Protein AF-A0A7X7JK73-F1 (afdb_monomer)

Mean predicted aligned error: 6.97 Å

Structure (mmCIF, N/CA/C/O backbone):
data_AF-A0A7X7JK73-F1
#
_entry.id   AF-A0A7X7JK73-F1
#
loop_
_atom_site.group_PDB
_atom_site.id
_atom_site.type_symbol
_atom_site.label_atom_id
_atom_site.label_alt_id
_atom_site.label_comp_id
_a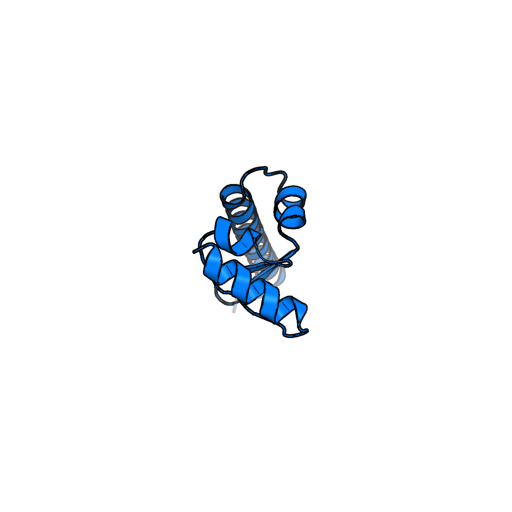tom_site.label_asym_id
_atom_site.label_entity_id
_atom_site.label_seq_id
_atom_site.pdbx_PDB_ins_code
_atom_site.Cartn_x
_atom_site.Cartn_y
_atom_site.Cartn_z
_atom_site.occupancy
_atom_site.B_iso_or_equiv
_atom_site.auth_seq_id
_atom_site.auth_comp_id
_atom_site.auth_asym_id
_atom_site.auth_atom_id
_atom_site.pdbx_PDB_model_num
ATOM 1 N N . ARG A 1 1 ? 20.703 -2.359 -2.442 1.00 70.88 1 ARG A N 1
ATOM 2 C CA . ARG A 1 1 ? 19.227 -2.530 -2.361 1.00 70.88 1 ARG A CA 1
ATOM 3 C C . ARG A 1 1 ? 18.543 -2.187 -3.682 1.00 70.88 1 ARG A C 1
ATOM 5 O O . ARG A 1 1 ? 17.638 -2.914 -4.054 1.00 70.88 1 ARG A O 1
ATOM 12 N N . GLU A 1 2 ? 18.954 -1.139 -4.401 1.00 79.19 2 GLU A N 1
ATOM 13 C CA . GLU A 1 2 ? 18.345 -0.786 -5.698 1.00 79.19 2 GLU A CA 1
ATOM 14 C C . GLU A 1 2 ? 18.508 -1.864 -6.778 1.00 79.19 2 GLU A C 1
ATOM 16 O O . GLU A 1 2 ? 17.530 -2.185 -7.442 1.00 79.19 2 GLU A O 1
ATOM 21 N N . GLU A 1 3 ? 19.680 -2.498 -6.881 1.00 87.88 3 GLU A N 1
ATOM 22 C CA . GLU A 1 3 ? 19.915 -3.603 -7.830 1.00 87.88 3 GLU A CA 1
ATOM 23 C C . GLU A 1 3 ? 18.911 -4.756 -7.664 1.00 87.88 3 GLU A C 1
ATOM 25 O O . GLU A 1 3 ? 18.374 -5.263 -8.645 1.00 87.88 3 GLU A O 1
ATOM 30 N N . LEU A 1 4 ? 18.584 -5.120 -6.418 1.00 91.19 4 LEU A N 1
ATOM 31 C CA . LEU A 1 4 ? 17.600 -6.164 -6.115 1.00 91.19 4 LEU A CA 1
ATOM 32 C C . LEU A 1 4 ? 16.201 -5.793 -6.624 1.00 91.19 4 LEU A C 1
ATOM 34 O O . LEU A 1 4 ? 15.507 -6.625 -7.200 1.00 91.19 4 LEU A O 1
ATOM 38 N N . TRP A 1 5 ? 15.799 -4.533 -6.450 1.00 91.62 5 TRP A N 1
ATOM 39 C CA . TRP A 1 5 ? 14.526 -4.044 -6.978 1.00 91.62 5 TRP A CA 1
ATOM 40 C C . TRP A 1 5 ? 14.492 -4.045 -8.506 1.00 91.62 5 TRP A C 1
ATOM 42 O O . TRP A 1 5 ? 13.429 -4.279 -9.077 1.00 91.62 5 TRP A O 1
ATOM 52 N N . GLY A 1 6 ? 15.635 -3.820 -9.160 1.00 93.25 6 GLY A N 1
ATOM 53 C CA . GLY A 1 6 ? 15.775 -3.991 -10.605 1.00 93.25 6 GLY A CA 1
ATOM 54 C C . GLY A 1 6 ? 15.496 -5.431 -11.040 1.00 93.25 6 GLY A C 1
ATOM 55 O O . GLY A 1 6 ? 14.721 -5.651 -11.966 1.00 93.25 6 GLY A O 1
ATOM 56 N N . VAL A 1 7 ? 16.040 -6.415 -10.315 1.00 95.00 7 VAL A N 1
ATOM 57 C CA . VAL A 1 7 ? 15.757 -7.839 -10.564 1.00 95.00 7 VAL A CA 1
ATOM 58 C C . VAL A 1 7 ? 14.275 -8.155 -10.356 1.00 95.00 7 VAL A C 1
ATOM 60 O O . VAL A 1 7 ? 13.668 -8.796 -11.208 1.00 95.00 7 VAL A O 1
ATOM 63 N N . PHE A 1 8 ? 13.663 -7.682 -9.266 1.00 94.94 8 PHE A N 1
ATOM 64 C CA . PHE A 1 8 ? 12.236 -7.912 -9.006 1.00 94.94 8 PHE A CA 1
ATOM 65 C C . PHE A 1 8 ? 11.339 -7.337 -10.102 1.00 94.94 8 PHE A C 1
ATOM 67 O O . PHE A 1 8 ? 10.412 -8.025 -10.527 1.00 94.94 8 PHE A O 1
ATOM 74 N N . ARG A 1 9 ? 11.643 -6.127 -10.599 1.00 94.69 9 ARG A N 1
ATOM 75 C CA . ARG A 1 9 ? 10.936 -5.556 -11.757 1.00 94.69 9 ARG A CA 1
ATOM 76 C C . ARG A 1 9 ? 11.115 -6.425 -12.993 1.00 94.69 9 ARG A C 1
ATOM 78 O O . ARG A 1 9 ? 10.121 -6.808 -13.585 1.00 94.69 9 ARG A O 1
ATOM 85 N N . GLY A 1 10 ? 12.342 -6.831 -13.319 1.00 96.25 10 GLY A N 1
ATOM 86 C CA . GLY A 1 10 ? 12.591 -7.671 -14.493 1.00 96.25 10 GLY A CA 1
ATOM 87 C C . GLY A 1 10 ? 11.825 -9.000 -14.470 1.00 96.25 10 GLY A C 1
ATOM 88 O O . GLY A 1 10 ? 11.307 -9.433 -15.496 1.00 96.25 10 GLY A O 1
ATOM 89 N N . VAL A 1 11 ? 11.705 -9.639 -13.301 1.00 96.38 11 VAL A N 1
ATOM 90 C CA . VAL A 1 11 ? 10.918 -10.876 -13.150 1.00 96.38 11 VAL A CA 1
ATOM 91 C C . VAL A 1 11 ? 9.412 -10.598 -13.259 1.00 96.38 11 VAL A C 1
ATOM 93 O O . VAL A 1 11 ? 8.701 -11.383 -13.886 1.00 96.38 11 VAL A O 1
ATOM 96 N N . ALA A 1 12 ? 8.926 -9.483 -12.703 1.00 95.88 12 ALA A N 1
ATOM 97 C CA . ALA A 1 12 ? 7.529 -9.065 -12.842 1.00 95.88 12 ALA A CA 1
ATOM 98 C C . ALA A 1 12 ? 7.162 -8.752 -14.304 1.00 95.88 12 ALA A C 1
ATOM 100 O O . ALA A 1 12 ? 6.162 -9.256 -14.813 1.00 95.88 12 ALA A O 1
ATOM 101 N N . ASP A 1 13 ? 8.013 -7.995 -15.000 1.00 96.00 13 ASP A N 1
ATOM 102 C CA . ASP A 1 13 ? 7.843 -7.599 -16.403 1.00 96.00 13 ASP A CA 1
ATOM 103 C C . ASP A 1 13 ? 7.862 -8.811 -17.349 1.00 96.00 13 ASP A C 1
ATOM 105 O O . ASP A 1 13 ? 7.221 -8.801 -18.400 1.00 96.00 13 ASP A O 1
ATOM 109 N N . ALA A 1 14 ? 8.540 -9.895 -16.956 1.00 97.44 14 ALA A N 1
ATOM 110 C CA . ALA A 1 14 ? 8.506 -11.181 -17.651 1.00 97.44 14 ALA A CA 1
ATOM 111 C C . ALA A 1 14 ? 7.196 -11.976 -17.433 1.00 97.44 14 ALA A C 1
ATOM 113 O O . ALA A 1 14 ? 7.062 -13.091 -17.940 1.00 97.44 14 ALA A O 1
ATOM 114 N N . GLY A 1 15 ? 6.227 -11.423 -16.695 1.00 96.56 15 GLY A N 1
ATOM 115 C CA . GLY A 1 15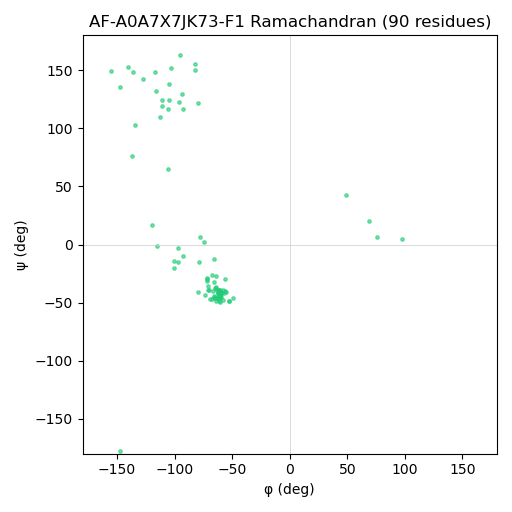 ? 4.888 -11.984 -16.491 1.00 96.56 15 GLY A CA 1
ATOM 116 C C . GLY A 1 15 ? 4.705 -12.781 -15.197 1.00 96.56 15 GLY A C 1
ATOM 117 O O . GLY A 1 15 ? 3.640 -13.363 -14.987 1.00 96.56 15 GLY A O 1
ATOM 118 N N . ALA A 1 16 ? 5.707 -12.828 -14.317 1.00 97.50 16 ALA A N 1
ATOM 119 C CA . ALA A 1 16 ? 5.562 -13.473 -13.016 1.00 97.50 16 ALA A CA 1
ATOM 120 C C . ALA A 1 16 ? 4.889 -12.540 -11.993 1.00 97.50 16 ALA A C 1
ATOM 122 O O . ALA A 1 16 ? 5.055 -11.326 -12.023 1.00 97.50 16 ALA A O 1
ATOM 123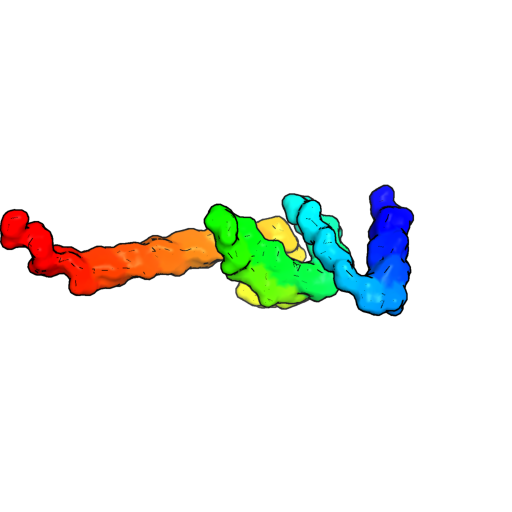 N N . THR A 1 17 ? 4.164 -13.108 -11.026 1.00 95.81 17 THR A N 1
ATOM 124 C CA . THR A 1 17 ? 3.652 -12.352 -9.869 1.00 95.81 17 THR A CA 1
ATOM 125 C C . THR A 1 17 ? 4.599 -12.516 -8.687 1.00 95.81 17 THR A C 1
ATOM 127 O O . THR A 1 17 ? 4.839 -13.639 -8.242 1.00 95.81 17 THR A O 1
ATOM 130 N N . LEU A 1 18 ? 5.116 -11.407 -8.156 1.00 95.31 18 LEU A N 1
ATOM 131 C CA . LEU A 1 18 ? 5.946 -11.398 -6.952 1.00 95.31 18 LEU A CA 1
ATOM 132 C C . LEU A 1 18 ? 5.151 -10.873 -5.758 1.00 95.31 18 LEU A C 1
ATOM 134 O O . LEU A 1 18 ? 4.449 -9.869 -5.856 1.00 95.31 18 LEU A O 1
ATOM 138 N N . ILE A 1 19 ? 5.318 -11.527 -4.609 1.00 95.19 19 ILE A N 1
ATOM 139 C CA . ILE A 1 19 ? 4.813 -11.046 -3.323 1.00 95.19 19 ILE A CA 1
ATOM 140 C C . ILE A 1 19 ? 6.016 -10.643 -2.478 1.00 95.19 19 ILE A C 1
ATOM 142 O O . ILE A 1 19 ? 6.869 -11.472 -2.163 1.00 95.19 19 ILE A O 1
ATOM 146 N N . VAL A 1 20 ? 6.066 -9.368 -2.101 1.00 94.31 20 VAL A N 1
ATOM 147 C CA . VAL A 1 20 ? 7.094 -8.818 -1.215 1.00 94.31 20 VAL A CA 1
ATOM 148 C C . VAL A 1 20 ? 6.436 -8.456 0.111 1.00 94.31 20 VAL A C 1
ATOM 150 O O . VAL A 1 20 ? 5.476 -7.692 0.143 1.00 94.31 20 VAL A O 1
ATOM 153 N N . SER A 1 21 ? 6.956 -9.008 1.206 1.00 93.19 21 SER A N 1
ATOM 154 C CA . SER A 1 21 ? 6.532 -8.669 2.565 1.00 93.19 21 SER A CA 1
ATOM 155 C C . SER A 1 21 ? 7.604 -7.808 3.219 1.00 93.19 21 SER A C 1
ATOM 157 O O . SER A 1 21 ? 8.721 -8.274 3.435 1.00 93.19 21 SER A O 1
ATOM 159 N N . SER A 1 22 ? 7.260 -6.570 3.562 1.00 91.75 22 SER A N 1
ATOM 160 C CA . SER A 1 22 ? 8.122 -5.663 4.319 1.00 91.75 22 SER A CA 1
ATOM 161 C C . SER A 1 22 ? 7.295 -4.865 5.324 1.00 91.75 22 SER A C 1
ATOM 163 O O . SER A 1 22 ? 6.105 -4.636 5.121 1.00 91.75 22 SER A O 1
ATOM 165 N N . HIS A 1 23 ? 7.937 -4.455 6.417 1.00 91.94 23 HIS A N 1
ATOM 166 C CA . HIS A 1 23 ? 7.385 -3.499 7.381 1.00 91.94 23 HIS A CA 1
ATOM 167 C C . HIS A 1 23 ? 7.886 -2.068 7.127 1.00 91.94 23 HIS A C 1
ATOM 169 O O . HIS A 1 23 ? 7.486 -1.150 7.832 1.00 91.94 23 HIS A O 1
ATOM 175 N N . VAL A 1 24 ? 8.775 -1.879 6.148 1.00 92.19 24 VAL A N 1
ATOM 176 C CA . VAL A 1 24 ? 9.326 -0.577 5.770 1.00 92.19 24 VAL A CA 1
ATOM 177 C C . VAL A 1 24 ? 8.467 -0.004 4.647 1.00 92.19 24 VAL A C 1
ATOM 179 O O . VAL A 1 24 ? 8.406 -0.585 3.561 1.00 92.19 24 VAL A O 1
ATOM 182 N N . MET A 1 25 ? 7.804 1.130 4.882 1.00 91.75 25 MET A N 1
ATOM 183 C CA . MET A 1 25 ? 6.885 1.704 3.893 1.00 91.75 25 MET A CA 1
ATOM 184 C C . MET A 1 25 ? 7.579 2.064 2.577 1.00 91.75 25 MET A C 1
ATOM 186 O O . MET A 1 25 ? 7.056 1.724 1.522 1.00 91.75 25 MET A O 1
ATOM 190 N N . ASP A 1 26 ? 8.799 2.599 2.604 1.00 91.44 26 ASP A N 1
ATOM 191 C CA . ASP A 1 26 ? 9.583 2.883 1.388 1.00 91.44 26 ASP A CA 1
ATOM 192 C C . ASP A 1 26 ? 9.807 1.665 0.480 1.00 91.44 26 ASP A C 1
ATOM 194 O O . ASP A 1 26 ? 9.970 1.799 -0.736 1.00 91.44 26 ASP A O 1
ATOM 198 N N . GLU A 1 27 ? 9.857 0.463 1.056 1.00 92.19 27 GLU A N 1
ATOM 199 C CA . GLU A 1 27 ? 9.958 -0.781 0.295 1.00 92.19 27 GLU A CA 1
ATOM 200 C C . GLU A 1 27 ? 8.592 -1.182 -0.263 1.00 92.19 27 GLU A C 1
ATOM 202 O O . GLU A 1 27 ? 8.495 -1.563 -1.428 1.00 92.19 27 GLU A O 1
ATOM 207 N N . ALA A 1 28 ? 7.531 -1.028 0.529 1.00 92.56 28 ALA A N 1
ATOM 208 C CA . ALA A 1 28 ? 6.165 -1.306 0.105 1.00 92.56 28 ALA A CA 1
ATOM 209 C C . ALA A 1 28 ? 5.722 -0.394 -1.055 1.00 92.56 28 ALA A C 1
ATOM 211 O O . ALA A 1 28 ? 5.149 -0.878 -2.026 1.00 92.56 28 ALA A O 1
ATOM 212 N N . LEU A 1 29 ? 6.054 0.901 -1.020 1.00 92.31 29 LEU A N 1
ATOM 213 C CA . LEU A 1 29 ? 5.682 1.881 -2.055 1.00 92.31 29 LEU A CA 1
ATOM 214 C C . LEU A 1 29 ? 6.338 1.628 -3.417 1.00 92.31 29 LEU A C 1
ATOM 216 O O . LEU A 1 29 ? 5.942 2.231 -4.412 1.00 92.31 29 LEU A O 1
ATOM 220 N N . ARG A 1 30 ? 7.342 0.747 -3.483 1.00 93.12 30 ARG A N 1
ATOM 221 C CA . ARG A 1 30 ? 7.925 0.291 -4.751 1.00 93.12 30 ARG A CA 1
ATOM 222 C C . ARG A 1 30 ? 7.042 -0.766 -5.430 1.00 93.12 30 ARG A C 1
ATOM 224 O O . ARG A 1 30 ? 7.239 -1.036 -6.610 1.00 93.12 30 ARG A O 1
ATOM 231 N N . CYS A 1 31 ? 6.087 -1.367 -4.734 1.00 95.06 31 CYS A N 1
ATOM 232 C CA . CYS A 1 31 ? 5.146 -2.315 -5.325 1.00 95.06 31 CYS A CA 1
ATOM 233 C C . CYS A 1 31 ? 3.983 -1.593 -6.020 1.00 95.06 31 CYS A C 1
ATOM 235 O O . CYS A 1 31 ? 3.599 -0.491 -5.637 1.00 95.06 31 CYS A O 1
ATOM 237 N N . ASP A 1 32 ? 3.361 -2.253 -6.996 1.00 95.38 32 ASP A N 1
ATOM 238 C CA . ASP A 1 32 ? 2.204 -1.699 -7.717 1.00 95.38 32 ASP A CA 1
ATOM 239 C C . ASP A 1 32 ? 0.938 -1.673 -6.848 1.00 95.38 32 ASP A C 1
ATOM 241 O O . ASP A 1 32 ? 0.068 -0.809 -6.985 1.00 95.38 32 ASP A O 1
ATOM 245 N N . ARG A 1 33 ? 0.833 -2.645 -5.934 1.00 96.25 33 ARG A N 1
ATOM 246 C CA . ARG A 1 33 ? -0.288 -2.817 -5.007 1.00 96.25 33 ARG A CA 1
ATOM 247 C C . ARG A 1 33 ? 0.212 -3.128 -3.607 1.00 96.25 33 ARG A C 1
ATOM 249 O O . ARG A 1 33 ? 1.228 -3.794 -3.426 1.00 96.25 33 ARG A O 1
ATOM 256 N N . LEU A 1 34 ? -0.557 -2.674 -2.627 1.00 96.88 34 LEU A N 1
ATOM 257 C CA . LEU A 1 34 ? -0.306 -2.834 -1.206 1.00 96.88 34 LEU A CA 1
ATOM 258 C C . LEU A 1 34 ? -1.406 -3.686 -0.581 1.00 96.88 34 LEU A C 1
ATOM 260 O O . LEU A 1 34 ? -2.595 -3.417 -0.774 1.00 96.88 34 LEU A O 1
ATOM 264 N N . LEU A 1 35 ? -0.994 -4.672 0.210 1.00 96.00 35 LEU A N 1
ATOM 265 C CA . LEU A 1 35 ? -1.853 -5.387 1.146 1.00 96.00 35 LEU A CA 1
ATOM 266 C C . LEU A 1 35 ? -1.395 -5.029 2.555 1.00 96.00 35 LEU A C 1
ATOM 268 O O . LEU A 1 35 ? -0.315 -5.431 2.982 1.00 96.00 35 LEU A O 1
ATOM 272 N N . LEU A 1 36 ? -2.209 -4.256 3.268 1.00 94.44 36 LEU A N 1
ATOM 273 C CA . LEU A 1 36 ? -1.932 -3.887 4.651 1.00 94.44 36 LEU A CA 1
ATOM 274 C C . LEU A 1 36 ? -2.632 -4.874 5.569 1.00 94.44 36 LEU A C 1
ATOM 276 O O . LEU A 1 36 ? -3.827 -5.139 5.416 1.00 94.44 36 LEU A O 1
ATOM 280 N N . MET A 1 37 ? -1.883 -5.422 6.521 1.00 92.62 37 MET A N 1
ATOM 281 C CA . MET A 1 37 ? -2.369 -6.468 7.408 1.00 92.62 37 MET A CA 1
ATOM 282 C C . MET A 1 37 ? -2.147 -6.128 8.875 1.00 92.62 37 MET A C 1
ATOM 284 O O . MET A 1 37 ? -1.107 -5.599 9.261 1.00 92.62 37 MET A O 1
ATOM 288 N N . ARG A 1 38 ? -3.117 -6.506 9.710 1.00 90.00 38 ARG A N 1
ATOM 289 C CA . ARG A 1 38 ? -3.039 -6.399 11.167 1.00 90.00 38 ARG A CA 1
ATOM 290 C C . ARG A 1 38 ? -3.801 -7.543 11.816 1.00 90.00 38 ARG A C 1
ATOM 292 O O . ARG A 1 38 ? -4.909 -7.871 11.403 1.00 90.00 38 ARG A O 1
ATOM 299 N N . ALA A 1 39 ? -3.203 -8.151 12.841 1.00 90.44 39 ALA A N 1
ATOM 300 C CA . ALA A 1 39 ? -3.808 -9.253 13.597 1.00 90.44 39 ALA A CA 1
ATOM 301 C C . ALA A 1 39 ? -4.374 -10.378 12.698 1.00 90.44 39 ALA A C 1
ATOM 303 O O . ALA A 1 39 ? -5.479 -10.868 12.920 1.00 90.44 39 ALA A O 1
ATOM 304 N N . GLY A 1 40 ? -3.631 -10.751 11.648 1.00 90.50 40 GLY A N 1
ATOM 305 C CA . GLY A 1 40 ? -4.019 -11.814 10.712 1.00 90.50 40 GLY A CA 1
ATOM 306 C C . GLY A 1 40 ? -5.115 -11.442 9.707 1.00 90.50 40 GLY A C 1
ATOM 307 O O . GLY A 1 40 ? -5.563 -12.312 8.967 1.00 90.50 40 GLY A O 1
ATOM 308 N N . ARG A 1 41 ? -5.546 -10.178 9.649 1.00 90.50 41 ARG A N 1
ATOM 309 C CA . ARG A 1 41 ? -6.567 -9.692 8.711 1.00 90.50 41 ARG A CA 1
ATOM 310 C C . ARG A 1 41 ? -5.988 -8.657 7.761 1.00 90.50 41 A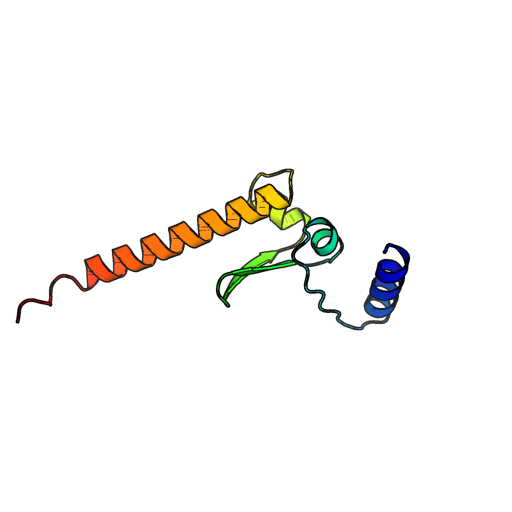RG A C 1
ATOM 312 O O . ARG A 1 41 ? -5.108 -7.892 8.148 1.00 90.50 41 ARG A O 1
ATOM 319 N N . ILE A 1 42 ? -6.514 -8.617 6.541 1.00 93.19 42 ILE A N 1
ATOM 320 C CA . ILE A 1 42 ? -6.251 -7.538 5.587 1.00 93.19 42 ILE A CA 1
ATOM 321 C C . ILE A 1 42 ? -7.148 -6.364 5.969 1.00 93.19 42 ILE A C 1
ATOM 323 O O . ILE A 1 42 ? -8.367 -6.514 6.020 1.00 93.19 42 ILE A O 1
ATOM 327 N N . ILE A 1 43 ? -6.532 -5.221 6.250 1.00 94.19 43 ILE A N 1
ATOM 328 C CA . ILE A 1 43 ? -7.225 -3.981 6.621 1.00 94.19 43 ILE A CA 1
ATOM 329 C C . ILE A 1 43 ? -7.326 -3.012 5.440 1.00 94.19 43 ILE A C 1
ATOM 331 O O . ILE A 1 43 ? -8.189 -2.143 5.433 1.00 94.19 43 ILE A O 1
ATOM 335 N N . ALA A 1 44 ? -6.474 -3.172 4.422 1.00 94.25 44 ALA A N 1
ATOM 336 C CA . ALA A 1 44 ? -6.583 -2.429 3.173 1.00 94.25 44 ALA A CA 1
ATOM 337 C C . ALA A 1 44 ? -5.930 -3.174 2.005 1.00 94.25 44 ALA A C 1
ATOM 339 O O . ALA A 1 44 ? -4.931 -3.879 2.167 1.00 94.25 44 ALA A O 1
ATOM 340 N N . HIS A 1 45 ? -6.488 -2.955 0.816 1.00 96.25 45 HIS A N 1
ATOM 341 C CA . HIS A 1 45 ? -5.941 -3.397 -0.459 1.00 96.25 45 HIS A CA 1
ATOM 342 C C . HIS A 1 45 ? -6.020 -2.241 -1.454 1.00 96.25 45 HIS A C 1
ATOM 344 O O . HIS A 1 45 ? -7.091 -1.937 -1.974 1.00 96.25 45 HIS A O 1
ATOM 350 N N . THR A 1 46 ? -4.897 -1.577 -1.699 1.00 96.69 46 THR A N 1
ATOM 351 C CA . THR A 1 46 ? -4.865 -0.310 -2.445 1.00 96.69 46 THR A CA 1
ATOM 352 C C . THR A 1 46 ? -3.572 -0.184 -3.254 1.00 96.69 46 THR A C 1
ATOM 354 O O . THR A 1 46 ? -2.768 -1.116 -3.294 1.00 96.69 46 THR A O 1
ATOM 357 N N . THR A 1 47 ? -3.377 0.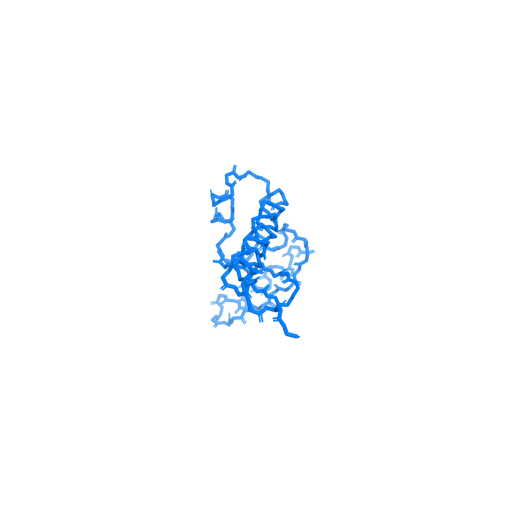930 -3.950 1.00 97.44 47 THR A N 1
ATOM 358 C CA . THR A 1 47 ? -2.088 1.303 -4.555 1.00 97.44 47 THR A CA 1
ATOM 359 C C . THR A 1 47 ? -1.327 2.235 -3.607 1.00 97.44 47 THR A C 1
ATOM 361 O O . THR A 1 47 ? -1.946 2.826 -2.722 1.00 97.44 47 THR A O 1
ATOM 364 N N . PRO A 1 48 ? -0.010 2.435 -3.783 1.00 96.38 48 PRO A N 1
ATOM 365 C CA . PRO A 1 48 ? 0.737 3.450 -3.035 1.00 96.38 48 PRO A CA 1
ATOM 366 C C . PRO A 1 48 ? 0.071 4.833 -3.040 1.00 96.38 48 PRO A C 1
ATOM 368 O O . PRO A 1 48 ? -0.098 5.452 -1.994 1.00 96.38 48 PRO A O 1
ATOM 371 N N . ASN A 1 49 ? -0.383 5.293 -4.209 1.00 96.50 49 ASN A N 1
ATOM 372 C CA . ASN A 1 49 ? -1.073 6.577 -4.327 1.00 96.50 49 ASN A CA 1
ATOM 373 C C . ASN A 1 49 ? -2.484 6.549 -3.711 1.00 96.50 49 ASN A C 1
ATOM 375 O O . ASN A 1 49 ? -2.926 7.529 -3.111 1.00 96.50 49 ASN A O 1
ATOM 379 N N . GLY A 1 50 ? -3.186 5.419 -3.835 1.00 97.12 50 GLY A N 1
ATOM 380 C CA . GLY A 1 50 ? -4.487 5.214 -3.203 1.00 97.12 50 GLY A CA 1
ATOM 381 C C . GLY A 1 50 ? -4.397 5.309 -1.681 1.00 97.12 50 GLY A C 1
ATOM 382 O O . GLY A 1 50 ? -5.171 6.040 -1.082 1.00 97.12 50 GLY A O 1
ATOM 383 N N . LEU A 1 51 ? -3.382 4.694 -1.063 1.00 96.31 51 LEU A N 1
ATOM 384 C CA . LEU A 1 51 ? -3.129 4.789 0.379 1.00 96.31 51 LEU A CA 1
ATOM 385 C C . LEU A 1 51 ? -3.048 6.247 0.862 1.00 96.31 51 LEU A C 1
ATOM 387 O O . LEU A 1 51 ? -3.694 6.611 1.845 1.00 96.31 51 LEU A O 1
ATOM 391 N N . LEU A 1 52 ? -2.273 7.081 0.168 1.00 96.19 52 LEU A N 1
ATOM 392 C CA . LEU A 1 52 ? -2.108 8.497 0.507 1.00 96.19 52 LEU A CA 1
ATOM 393 C C . LEU A 1 52 ? -3.416 9.277 0.316 1.00 96.19 52 LEU A C 1
ATOM 395 O O . LEU A 1 52 ? -3.844 10.018 1.200 1.00 96.19 52 LEU A O 1
ATOM 399 N N . THR A 1 53 ? -4.094 9.049 -0.809 1.00 96.69 53 THR A N 1
ATOM 400 C CA . THR A 1 53 ? -5.349 9.734 -1.148 1.00 96.69 53 THR A CA 1
ATOM 401 C C . THR A 1 53 ? -6.475 9.383 -0.170 1.00 96.69 53 THR A C 1
ATOM 403 O O . THR A 1 53 ? -7.141 10.278 0.346 1.00 96.69 53 THR A O 1
ATOM 406 N N . ASP A 1 54 ? -6.650 8.100 0.153 1.00 94.38 54 ASP A N 1
ATOM 407 C CA . ASP A 1 54 ? -7.724 7.591 1.021 1.00 94.38 54 ASP A CA 1
ATOM 408 C C . ASP A 1 54 ? -7.569 8.048 2.482 1.00 94.38 54 ASP A C 1
ATOM 410 O O . ASP A 1 54 ? -8.535 8.131 3.255 1.00 94.38 54 ASP A O 1
ATOM 414 N N . THR A 1 55 ? -6.333 8.323 2.891 1.00 95.56 55 THR A N 1
ATOM 415 C CA . THR A 1 55 ? -5.996 8.778 4.245 1.00 95.56 55 THR A CA 1
ATOM 416 C C . THR A 1 55 ? -5.859 10.293 4.337 1.00 95.56 55 THR A C 1
ATOM 418 O O . THR A 1 55 ? -5.903 10.823 5.444 1.00 95.56 55 THR A O 1
ATOM 421 N N . GLY A 1 56 ? -5.742 10.992 3.202 1.00 96.25 56 GLY A N 1
ATOM 422 C CA . GLY A 1 56 ? -5.457 12.426 3.149 1.00 96.25 56 GLY A CA 1
ATOM 423 C C . GLY A 1 56 ? -4.039 12.776 3.611 1.00 96.25 56 GLY A C 1
ATOM 424 O O . GLY A 1 56 ? -3.785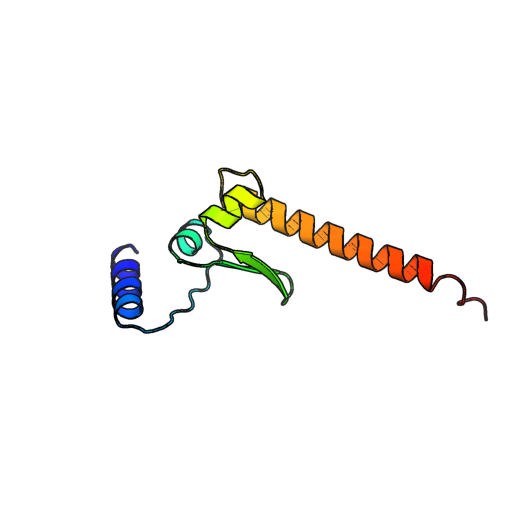 13.913 4.001 1.00 96.25 56 GLY A O 1
ATOM 425 N N . GLN A 1 57 ? -3.125 11.803 3.609 1.00 97.00 57 GLN A N 1
ATOM 426 C CA . GLN A 1 57 ? -1.759 11.960 4.094 1.00 97.00 57 GLN A CA 1
ATOM 427 C C . GLN A 1 57 ? -0.773 12.104 2.934 1.00 97.00 57 GLN A C 1
ATOM 429 O O . GLN A 1 57 ? -0.971 11.563 1.853 1.00 97.00 57 GLN A O 1
ATOM 434 N N . THR A 1 58 ? 0.337 12.793 3.184 1.00 95.38 58 THR A N 1
ATOM 435 C CA . THR A 1 58 ? 1.489 12.850 2.267 1.00 95.38 58 THR A CA 1
ATOM 436 C C . THR A 1 58 ? 2.624 11.922 2.692 1.00 95.38 58 THR A C 1
ATOM 438 O O . THR A 1 58 ? 3.542 11.683 1.916 1.00 95.38 58 THR A O 1
ATOM 441 N N . ASP A 1 59 ? 2.569 11.438 3.933 1.00 95.62 59 ASP A N 1
ATOM 442 C CA . ASP A 1 59 ? 3.552 10.547 4.531 1.00 95.62 59 ASP A CA 1
ATOM 443 C C . ASP A 1 59 ? 2.987 9.112 4.611 1.00 95.62 59 ASP A C 1
ATOM 445 O O . ASP A 1 59 ? 1.905 8.921 5.177 1.00 95.62 59 ASP A O 1
ATOM 449 N N . PRO A 1 60 ? 3.673 8.111 4.039 1.00 93.69 60 PRO A N 1
ATOM 450 C CA . PRO A 1 60 ? 3.232 6.715 4.018 1.00 93.69 60 PRO A CA 1
ATOM 451 C C . PRO A 1 60 ? 3.057 6.093 5.406 1.00 93.69 60 PRO A C 1
ATOM 453 O O . PRO A 1 60 ? 2.086 5.368 5.632 1.00 93.69 60 PRO A O 1
ATOM 456 N N . ASP A 1 61 ? 3.967 6.381 6.338 1.00 94.69 61 ASP A N 1
ATOM 457 C CA . ASP A 1 61 ? 3.883 5.877 7.708 1.00 94.69 61 ASP A CA 1
ATOM 458 C C . ASP A 1 61 ? 2.661 6.468 8.424 1.00 94.69 61 ASP A C 1
ATOM 460 O O . ASP A 1 61 ? 1.866 5.731 9.016 1.00 94.69 61 ASP A O 1
ATOM 464 N N . ALA A 1 62 ? 2.424 7.775 8.286 1.00 96.31 62 ALA A N 1
ATOM 465 C CA . ALA A 1 62 ? 1.210 8.421 8.777 1.00 96.31 62 ALA A CA 1
ATOM 466 C C . ALA A 1 62 ? -0.063 7.840 8.137 1.00 96.31 62 ALA A C 1
ATOM 468 O O . ALA A 1 62 ? -1.046 7.592 8.837 1.00 96.31 62 ALA A O 1
ATOM 469 N N . ALA A 1 63 ? -0.054 7.578 6.826 1.00 95.56 63 ALA A N 1
ATOM 470 C CA . ALA A 1 63 ? -1.178 6.955 6.127 1.00 95.56 63 ALA A CA 1
ATOM 471 C C . ALA A 1 63 ? -1.499 5.565 6.698 1.00 95.56 63 ALA A C 1
ATOM 473 O O . ALA A 1 63 ? -2.658 5.250 6.988 1.00 95.56 63 ALA A O 1
ATOM 474 N N . PHE A 1 64 ? -0.470 4.744 6.926 1.00 93.19 64 PHE A N 1
ATOM 475 C CA . PHE A 1 64 ? -0.625 3.435 7.553 1.00 93.19 64 PHE A CA 1
ATOM 476 C C . PHE A 1 64 ? -1.209 3.541 8.969 1.00 93.19 64 PHE A C 1
ATOM 478 O O . PHE A 1 64 ? -2.164 2.830 9.292 1.00 93.19 64 PHE A O 1
ATOM 485 N N . LEU A 1 65 ? -0.696 4.455 9.800 1.00 94.69 65 LEU A N 1
ATOM 486 C CA . LEU A 1 65 ? -1.209 4.679 11.155 1.00 94.69 65 LEU A CA 1
ATOM 487 C C . LEU A 1 65 ? -2.683 5.109 11.153 1.00 94.69 65 LEU A C 1
ATOM 489 O O . LEU A 1 65 ? -3.467 4.587 11.950 1.00 94.69 65 LEU A O 1
ATOM 493 N N . THR A 1 66 ? -3.087 5.984 10.227 1.00 96.25 66 THR A N 1
ATOM 494 C CA . THR A 1 66 ? -4.492 6.383 10.058 1.00 96.25 66 THR A CA 1
ATOM 495 C C . THR A 1 66 ? -5.383 5.181 9.738 1.00 96.25 66 THR A C 1
ATOM 497 O O . THR A 1 66 ? -6.459 5.047 10.321 1.00 96.25 66 THR A O 1
ATOM 500 N N . LEU A 1 67 ? -4.950 4.262 8.868 1.00 94.00 67 LEU A N 1
ATOM 501 C CA . LEU A 1 67 ? -5.717 3.041 8.582 1.00 94.00 67 LEU A CA 1
ATOM 502 C C . LEU A 1 67 ? -5.802 2.096 9.782 1.00 94.00 67 LEU A C 1
ATOM 504 O O . LEU A 1 67 ? -6.862 1.529 10.041 1.00 94.00 67 LEU A O 1
ATOM 508 N N . VAL A 1 68 ? -4.713 1.942 10.538 1.00 92.56 68 VAL A N 1
ATOM 509 C CA . VAL A 1 68 ? -4.703 1.127 11.762 1.00 92.56 68 VAL A CA 1
ATOM 510 C C . VAL A 1 68 ? -5.683 1.676 12.802 1.00 92.56 68 VAL A C 1
ATOM 512 O O . VAL A 1 68 ? -6.359 0.892 13.477 1.00 92.56 68 VAL A O 1
ATOM 515 N N . GLN A 1 69 ? -5.771 3.002 12.923 1.00 93.06 69 GLN A N 1
ATOM 516 C CA . GLN A 1 69 ? -6.711 3.663 13.822 1.00 93.06 69 GLN A CA 1
ATOM 517 C C . GLN A 1 69 ? -8.165 3.460 13.369 1.00 93.06 69 GLN A C 1
ATOM 519 O O . GLN A 1 69 ? -8.988 3.044 14.183 1.00 93.06 69 GLN A O 1
ATOM 524 N N . ARG A 1 70 ? -8.463 3.648 12.074 1.00 93.06 70 ARG A N 1
ATOM 525 C CA . ARG A 1 70 ? -9.800 3.397 11.500 1.00 93.06 70 ARG A CA 1
ATOM 526 C C . ARG A 1 70 ? -10.259 1.946 11.713 1.00 93.06 70 ARG A C 1
ATOM 528 O O . ARG A 1 70 ? -11.338 1.725 12.249 1.00 93.06 70 ARG A O 1
ATOM 535 N N . ASP A 1 71 ? -9.405 0.957 11.414 1.00 92.00 71 ASP A N 1
ATOM 536 C CA . ASP A 1 71 ? -9.701 -0.468 11.675 1.00 92.00 71 ASP A CA 1
ATOM 537 C C . ASP A 1 71 ? -10.000 -0.716 13.164 1.00 92.00 71 ASP A C 1
ATOM 539 O O . ASP A 1 71 ? -10.935 -1.437 13.514 1.00 92.00 71 ASP A O 1
ATOM 543 N N . ALA A 1 72 ? -9.235 -0.099 14.072 1.00 88.38 72 ALA A N 1
ATOM 544 C CA . ALA A 1 72 ? -9.469 -0.253 15.506 1.00 88.38 72 ALA A CA 1
ATOM 545 C C . ALA A 1 72 ? -10.851 0.271 15.940 1.00 88.38 72 ALA A C 1
ATOM 547 O O . ALA A 1 72 ? -11.490 -0.357 16.790 1.00 88.38 72 ALA A O 1
ATOM 548 N N . GLU A 1 73 ? -11.301 1.391 15.375 1.00 88.00 73 GLU A N 1
ATOM 549 C CA . GLU A 1 73 ? -12.594 2.021 15.664 1.00 88.00 73 GLU A CA 1
ATOM 550 C C . GLU A 1 73 ? -13.762 1.182 15.133 1.00 88.00 73 GLU A C 1
ATOM 552 O O . GLU A 1 73 ? -14.676 0.858 15.899 1.00 88.00 73 GLU A O 1
ATOM 557 N N . ASP A 1 74 ? -13.677 0.708 13.888 1.00 83.81 74 ASP A N 1
ATOM 558 C CA . ASP A 1 74 ? -14.689 -0.158 13.268 1.00 83.81 74 ASP A CA 1
ATOM 559 C C . ASP A 1 74 ? -14.933 -1.436 14.094 1.00 83.81 74 ASP A C 1
ATOM 561 O O . ASP A 1 74 ? -16.072 -1.871 14.319 1.00 83.81 74 ASP A O 1
ATOM 565 N N . HIS A 1 75 ? -13.863 -2.027 14.637 1.00 79.69 75 HIS A N 1
ATOM 566 C CA . HIS A 1 75 ? -13.960 -3.207 15.499 1.00 79.69 75 HIS A CA 1
ATOM 567 C C . HIS A 1 75 ? -14.540 -2.938 16.885 1.00 79.69 75 HIS A C 1
ATOM 569 O O . HIS A 1 75 ? -15.106 -3.855 17.497 1.00 79.69 75 HIS A O 1
ATOM 575 N N . GLN A 1 76 ? -14.371 -1.730 17.419 1.00 77.69 76 GLN A N 1
ATOM 576 C CA . GLN A 1 76 ? -15.014 -1.341 18.671 1.00 77.69 76 GLN A CA 1
ATOM 577 C C . GLN A 1 76 ? -16.503 -1.100 18.452 1.00 77.69 76 GLN A C 1
ATOM 579 O O . GLN A 1 76 ? -17.308 -1.597 19.242 1.00 77.69 76 GLN A O 1
ATOM 584 N N . GLN A 1 77 ? -16.862 -0.414 17.366 1.00 75.50 77 GLN A N 1
ATOM 585 C CA . GLN A 1 77 ? -18.248 -0.145 17.002 1.00 75.50 77 GLN A CA 1
ATOM 586 C C . GLN A 1 77 ? -19.018 -1.448 16.780 1.00 75.50 77 GLN A C 1
ATOM 588 O O . GLN A 1 77 ? -20.027 -1.686 17.442 1.00 75.50 77 GLN A O 1
ATOM 593 N N . THR A 1 78 ? -18.465 -2.361 15.977 1.00 76.69 78 THR A N 1
ATOM 594 C CA . THR A 1 78 ? -19.053 -3.688 15.744 1.00 76.69 78 THR A CA 1
ATOM 595 C C . THR A 1 78 ? -19.337 -4.407 17.069 1.00 76.69 78 THR A C 1
ATOM 597 O O . THR A 1 78 ? -20.451 -4.873 17.305 1.00 76.69 78 THR A O 1
ATOM 600 N N . ARG A 1 79 ? -18.362 -4.454 17.992 1.00 76.00 79 ARG A N 1
ATOM 601 C CA . ARG A 1 79 ? -18.533 -5.108 19.303 1.00 76.00 79 ARG A CA 1
ATOM 602 C C . ARG A 1 79 ? -19.591 -4.441 20.185 1.00 76.00 79 ARG A C 1
ATOM 604 O O . ARG A 1 79 ? -20.315 -5.158 20.878 1.00 76.00 79 ARG A O 1
ATOM 611 N N . ARG A 1 80 ? -19.679 -3.107 20.180 1.00 75.25 80 ARG A N 1
ATOM 612 C CA . ARG A 1 80 ? -20.701 -2.360 20.933 1.00 75.25 80 ARG A CA 1
ATOM 613 C C . ARG A 1 80 ? -22.099 -2.670 20.413 1.00 75.25 80 ARG A C 1
ATOM 615 O O . ARG A 1 80 ? -22.941 -3.083 21.200 1.00 75.25 8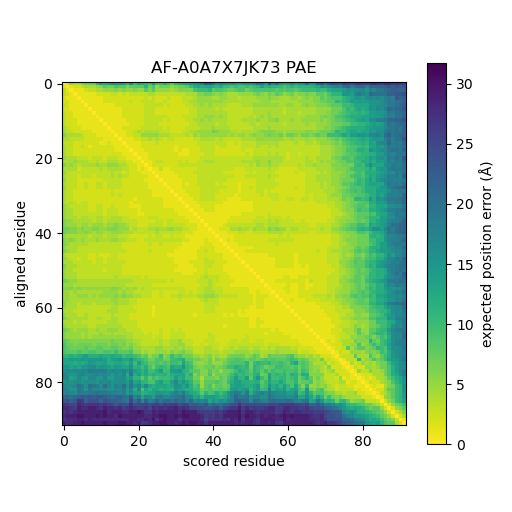0 ARG A O 1
ATOM 622 N N . GLU A 1 81 ? -22.306 -2.608 19.102 1.00 77.62 81 GLU A N 1
ATOM 623 C CA . GLU A 1 81 ? -23.614 -2.893 18.509 1.00 77.62 81 GLU A CA 1
ATOM 624 C C . GLU A 1 81 ? -24.063 -4.348 18.727 1.00 77.62 81 GLU A C 1
ATOM 626 O O . GLU A 1 81 ? -25.246 -4.612 18.931 1.00 77.62 81 GLU A O 1
ATOM 631 N N . TYR A 1 82 ? -23.142 -5.322 18.700 1.00 71.19 82 TYR A N 1
ATOM 632 C CA . TYR A 1 82 ? -23.476 -6.708 19.061 1.00 71.19 82 TYR A CA 1
ATOM 633 C C . TYR A 1 82 ? -23.940 -6.817 20.516 1.00 71.19 82 TYR A C 1
ATOM 635 O O . TYR A 1 82 ? -24.944 -7.482 20.780 1.00 71.19 82 TYR A O 1
ATOM 643 N N . ARG A 1 83 ? -23.245 -6.146 21.445 1.00 77.44 83 ARG A N 1
ATOM 644 C CA . ARG A 1 83 ? -23.609 -6.116 22.867 1.00 77.44 83 AR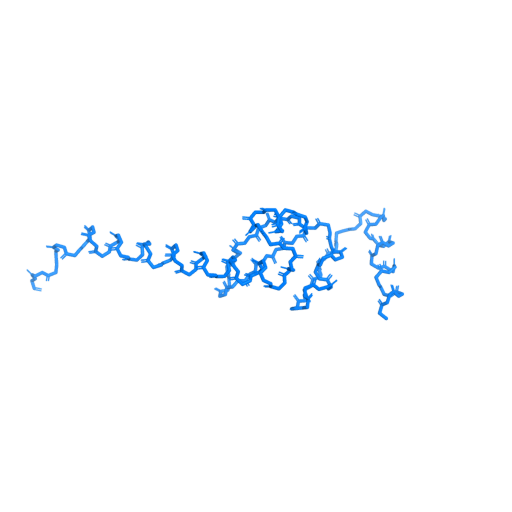G A CA 1
ATOM 645 C C . ARG A 1 83 ? -24.945 -5.414 23.105 1.00 77.44 83 ARG A C 1
ATOM 647 O O . ARG A 1 83 ? -25.700 -5.866 23.950 1.00 77.44 83 ARG A O 1
ATOM 654 N N . GLU A 1 84 ? -25.251 -4.349 22.377 1.00 78.38 84 GLU A N 1
ATOM 655 C CA . GLU A 1 84 ? -26.533 -3.639 22.486 1.00 78.38 84 GLU A CA 1
ATOM 656 C C . GLU A 1 84 ? -27.694 -4.472 21.930 1.00 78.38 84 GLU A C 1
ATOM 658 O O . GLU A 1 84 ? -28.757 -4.526 22.540 1.00 78.38 84 GLU A O 1
ATOM 663 N N . ARG A 1 85 ? -27.474 -5.193 20.822 1.00 75.38 85 ARG A N 1
ATOM 664 C CA . ARG A 1 85 ? -28.487 -6.069 20.209 1.00 75.38 85 ARG A CA 1
ATOM 665 C C . ARG A 1 85 ? -28.767 -7.351 21.004 1.00 75.38 85 ARG A C 1
ATOM 667 O O . ARG A 1 85 ? -29.883 -7.846 20.940 1.00 75.38 85 ARG A O 1
ATOM 674 N N . HIS A 1 86 ? -27.786 -7.878 21.743 1.00 69.19 86 HIS A N 1
ATOM 675 C CA . HIS A 1 86 ? -27.904 -9.159 22.471 1.00 69.19 86 HIS A CA 1
ATOM 676 C C . HIS A 1 86 ? -27.819 -9.020 24.003 1.00 69.19 86 HIS A C 1
ATOM 678 O O . HIS A 1 86 ? -27.937 -10.003 24.727 1.00 69.19 86 HIS A O 1
ATOM 684 N N . GLY A 1 87 ? -27.621 -7.810 24.528 1.00 59.72 87 GLY A N 1
ATOM 685 C CA . GLY A 1 87 ? -27.483 -7.535 25.962 1.00 59.72 87 GLY A CA 1
ATOM 686 C C . GLY A 1 87 ? -28.795 -7.524 26.751 1.00 59.72 87 GLY A C 1
ATOM 687 O O . GLY A 1 87 ? -28.770 -7.168 27.926 1.00 59.72 87 GLY A O 1
ATOM 688 N N . GLY A 1 88 ? -29.920 -7.892 26.127 1.00 57.53 88 GLY A N 1
ATOM 689 C CA . GLY A 1 88 ? -31.239 -7.982 26.761 1.00 57.53 88 GLY A CA 1
ATOM 690 C C . GLY A 1 88 ? -31.618 -9.360 27.325 1.00 57.53 88 GLY A C 1
ATOM 691 O O . GLY A 1 88 ? -32.606 -9.437 28.044 1.00 57.53 88 GLY A O 1
ATOM 692 N N . GLU A 1 89 ? -30.867 -10.435 27.048 1.00 53.19 89 GLU A N 1
ATOM 693 C CA . GLU A 1 89 ? -31.287 -11.816 27.389 1.00 53.19 89 GLU A CA 1
ATOM 694 C C . GLU A 1 89 ? -30.357 -12.575 28.354 1.00 53.19 89 GLU A C 1
ATOM 696 O O . GLU A 1 89 ? -30.471 -13.787 28.509 1.00 53.19 89 GLU A O 1
ATOM 701 N N . ALA A 1 90 ? -29.471 -11.888 29.077 1.00 51.84 90 ALA A N 1
ATOM 702 C CA . ALA A 1 90 ? -28.709 -12.503 30.170 1.00 51.84 90 ALA A CA 1
ATOM 703 C C . ALA A 1 90 ? -29.247 -12.049 31.537 1.00 51.84 90 ALA A C 1
ATOM 705 O O . ALA A 1 90 ? -28.589 -11.340 32.297 1.00 51.84 90 ALA A O 1
ATOM 706 N N . SER A 1 91 ? -30.483 -12.438 31.834 1.00 50.47 91 SER A N 1
ATOM 707 C CA . SER A 1 91 ? -30.992 -12.552 33.204 1.00 50.47 91 SER A CA 1
ATOM 708 C C . SER A 1 91 ? -31.792 -13.843 33.314 1.00 50.47 91 SER A C 1
ATOM 710 O O . SER A 1 91 ? -33.018 -13.813 33.293 1.00 50.47 91 SER A O 1
ATOM 712 N N . VAL A 1 92 ? -31.076 -14.967 33.397 1.00 42.12 92 VAL A N 1
ATOM 713 C CA . VAL A 1 92 ? -31.518 -16.211 34.047 1.00 42.12 92 VAL A CA 1
ATOM 714 C C . VAL A 1 92 ? -30.311 -16.811 34.751 1.00 42.12 92 VAL A C 1
ATOM 716 O O . VAL A 1 92 ? -29.246 -16.885 34.097 1.00 42.12 92 VAL A O 1
#

Secondary structure (DSSP, 8-state):
-HHHHHHHHHHHHTT-------S-HHHHTTSSSEEEEETTEEEEEE-HHHHHHHHT-SSHHHHHHHHHHHHHHHHHHHHHHHHHHHTTS---

Solvent-accessible surface area (backbone atoms only — not comparable to full-atom values): 5704 Å² total; per-residue (Å²): 114,68,70,58,53,51,51,53,47,54,47,37,76,72,71,48,88,82,88,84,88,72,94,49,56,81,65,49,57,73,40,81,58,41,79,43,72,56,97,95,37,79,79,46,78,42,32,52,68,48,46,25,61,80,56,74,34,94,46,65,66,61,19,51,51,51,50,54,51,52,55,53,50,56,57,50,51,54,54,49,54,52,46,67,74,58,65,83,75,87,84,127

Nearest PDB structures (foldseek):
  1vpl-assembly1_A-2  TM=8.709E-01  e=3.377E-01  Thermotoga maritima MSB8
  7vls-assembly1_A  TM=7.176E-01  e=2.337E+00  Rattus norvegicus
  7s5v-assembly1_E  TM=7.067E-01  e=3.984E+00  Homo sapiens
  7y1k-assembly1_A  TM=7.313E-01  e=6.354E+00  Rattus norvegicus

Sequence (92 aa):
REELWGVFRGVADAGATLIVSSHVMD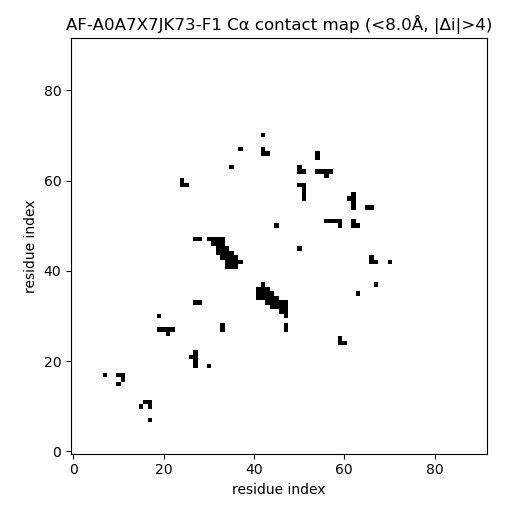EALRCDRLLLMRAGRIIAHTTPNGLLTDTGQTDPDAAFLTLVQRDAEDHQQTRREYRERHGGEASV

Foldseek 3Di:
DVVVLVVVVVVVVVPDDDDDDDPDQVVQLSDQWDFDDDPHDGLDIGHSVRLCVVQVHPDRVSSNVSSVVVVVVVVVVVVVVVCVVPVPPPDD

pLDDT: mean 88.54, std 11.93, range [42.12, 97.5]

Radius of gyration: 18.8 Å; Cα contacts (8 Å, |Δi|>4): 65; chains: 1; bounding box: 51×29×52 Å